Protein AF-A0A0C2ZL14-F1 (afdb_monomer_lite)

Secondary structure (DSSP, 8-state):
------HHHHHHHHHHHS--SHHHHHHHHHHHHHS-GGG--HHH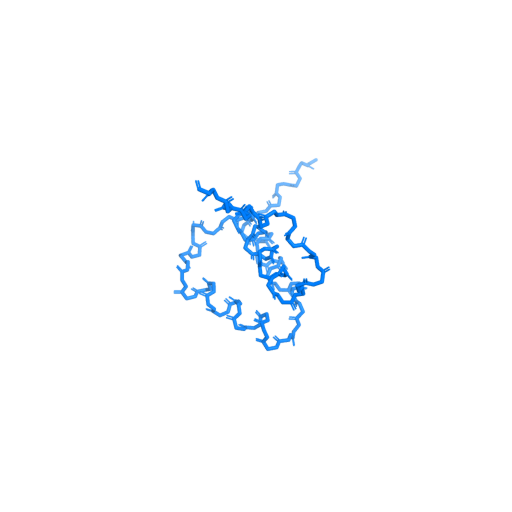HHHHHHHHHHHH-TTS--TT-------

Organism: NCBI:txid1036808

Foldseek 3Di:
DPPPDDQLNLLVVVLVPDDPDPLSVVVSVCPPVPDDSVPDGSVNSVVSVVVSVCVVDVPPPPPPPPPPPDD

Radius of gyration: 16.31 Å; chains: 1; bounding box: 28×44×41 Å

Sequence (71 aa):
MKFTIDSELLAFTLLNSLPKTAEWSTFTSALINSVDPAKLTFDDLETRIVAEAGRLNPSGTPESGLIAKGK

pLDDT: mean 77.47, std 15.93, range [42.84, 91.88]

Structure (mmCIF, N/CA/C/O backbone):
data_AF-A0A0C2ZL14-F1
#
_entry.id   AF-A0A0C2ZL14-F1
#
loop_
_atom_site.group_PDB
_atom_site.id
_atom_site.type_symbol
_atom_site.label_atom_id
_atom_site.label_alt_id
_atom_site.label_comp_id
_atom_site.label_asym_id
_atom_site.label_entity_id
_atom_site.label_seq_id
_atom_site.pdbx_PDB_ins_code
_atom_site.Cartn_x
_atom_site.Cartn_y
_atom_site.Cartn_z
_atom_site.occupancy
_atom_site.B_iso_or_equiv
_atom_site.auth_seq_id
_atom_site.auth_comp_id
_atom_site.auth_asym_id
_atom_site.auth_atom_id
_atom_site.pdbx_PDB_model_num
ATOM 1 N N . MET A 1 1 ? -11.074 4.800 -29.404 1.00 42.84 1 MET A N 1
ATOM 2 C CA . MET A 1 1 ? -10.083 5.543 -28.596 1.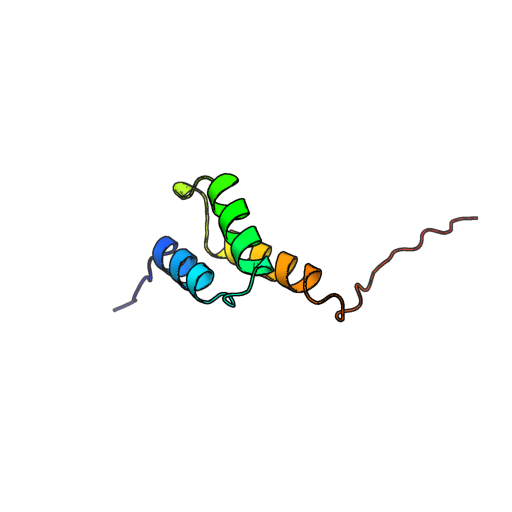00 42.84 1 MET A CA 1
ATOM 3 C C . MET A 1 1 ? -9.627 4.613 -27.484 1.00 42.84 1 MET A C 1
ATOM 5 O O . MET A 1 1 ? -10.487 4.093 -26.787 1.00 42.84 1 MET A O 1
ATOM 9 N N . LYS A 1 2 ? -8.328 4.302 -27.381 1.00 56.19 2 LYS A N 1
ATOM 10 C CA . LYS A 1 2 ? -7.809 3.482 -26.277 1.00 56.19 2 LYS A CA 1
ATOM 11 C C . LYS A 1 2 ? -7.545 4.437 -25.119 1.00 56.19 2 LYS A C 1
ATOM 13 O O . LYS A 1 2 ? -6.626 5.239 -25.213 1.00 56.19 2 LYS A O 1
ATOM 18 N N . PHE A 1 3 ? -8.401 4.411 -24.101 1.00 57.34 3 PHE A N 1
ATOM 19 C CA . PHE A 1 3 ? -8.165 5.148 -22.864 1.00 57.34 3 PHE A CA 1
ATOM 20 C C . PHE A 1 3 ? -6.943 4.524 -22.193 1.00 57.34 3 PHE A C 1
ATOM 22 O O . PHE A 1 3 ? -7.038 3.484 -21.549 1.00 57.34 3 PHE A O 1
ATOM 29 N N . THR A 1 4 ? -5.770 5.101 -22.424 1.00 70.06 4 THR A N 1
ATOM 30 C CA . THR A 1 4 ? -4.598 4.830 -21.598 1.00 70.06 4 THR A CA 1
ATOM 31 C C . THR A 1 4 ? -4.824 5.581 -20.300 1.00 70.06 4 THR A C 1
ATOM 33 O O . THR A 1 4 ? -4.636 6.794 -20.246 1.00 70.06 4 THR A O 1
ATOM 36 N N . ILE A 1 5 ? -5.352 4.874 -19.302 1.00 70.00 5 ILE A N 1
ATOM 37 C CA . ILE A 1 5 ? -5.479 5.412 -17.953 1.00 70.00 5 ILE A CA 1
ATOM 38 C C . ILE A 1 5 ? -4.061 5.586 -17.419 1.00 70.00 5 ILE A C 1
ATOM 40 O O . ILE A 1 5 ? -3.241 4.673 -17.518 1.00 70.00 5 ILE A O 1
ATOM 44 N N . ASP A 1 6 ? -3.781 6.781 -16.917 1.00 83.62 6 ASP A N 1
ATOM 45 C CA . ASP A 1 6 ? -2.494 7.116 -16.339 1.00 83.62 6 ASP A CA 1
ATOM 46 C C . ASP A 1 6 ? -2.199 6.206 -15.131 1.00 83.62 6 ASP A C 1
ATOM 48 O O . ASP A 1 6 ? -3.056 5.983 -14.270 1.00 83.62 6 ASP A O 1
ATOM 52 N N . SER A 1 7 ? -1.001 5.621 -15.101 1.00 78.38 7 SER A N 1
ATOM 53 C CA . SER A 1 7 ? -0.601 4.665 -14.065 1.00 78.38 7 SER A CA 1
ATOM 54 C C . SER A 1 7 ? -0.482 5.303 -12.680 1.00 78.38 7 SER A C 1
ATOM 56 O O . SER A 1 7 ? -0.735 4.626 -11.684 1.00 78.38 7 SER A O 1
ATOM 58 N N . GLU A 1 8 ? -0.145 6.592 -12.608 1.00 80.00 8 GLU A N 1
ATOM 59 C CA . GLU A 1 8 ? -0.105 7.355 -11.359 1.00 80.00 8 GLU A CA 1
ATOM 60 C C . GLU A 1 8 ? -1.530 7.586 -10.842 1.00 80.00 8 GLU A C 1
ATOM 62 O O . GLU A 1 8 ? -1.819 7.343 -9.669 1.00 80.00 8 GLU A O 1
ATOM 67 N N . LEU A 1 9 ? -2.463 7.937 -11.736 1.00 83.06 9 LEU A N 1
ATOM 68 C CA . LEU A 1 9 ? -3.881 8.090 -11.391 1.00 83.06 9 LEU A CA 1
ATOM 69 C C . LEU A 1 9 ? -4.503 6.778 -10.884 1.00 83.06 9 LEU A C 1
ATOM 71 O O . LEU A 1 9 ? -5.287 6.785 -9.930 1.00 83.06 9 LEU A O 1
ATOM 75 N N . LEU A 1 10 ? -4.148 5.649 -11.501 1.00 86.50 10 LEU A N 1
ATOM 76 C CA . LEU A 1 10 ? -4.551 4.312 -11.056 1.00 86.50 10 LEU A CA 1
ATOM 77 C C . LEU A 1 10 ? -4.006 3.993 -9.662 1.00 86.50 10 LEU A C 1
ATOM 79 O O . LEU A 1 10 ? -4.771 3.554 -8.802 1.00 86.50 10 LEU A O 1
ATOM 83 N N . ALA A 1 11 ? -2.719 4.253 -9.416 1.00 84.12 11 ALA A N 1
ATOM 84 C CA . ALA A 1 11 ? -2.102 4.026 -8.112 1.00 84.12 11 ALA A CA 1
ATOM 85 C C . ALA A 1 11 ? -2.744 4.904 -7.023 1.00 84.12 11 ALA A C 1
ATOM 87 O O . ALA A 1 11 ? -3.088 4.423 -5.942 1.00 84.12 11 ALA A O 1
ATOM 88 N N . PHE A 1 12 ? -3.003 6.176 -7.330 1.00 83.69 12 PHE A N 1
ATOM 89 C CA . PHE A 1 12 ? -3.691 7.084 -6.417 1.00 83.69 12 PHE A CA 1
ATOM 90 C C . PHE A 1 12 ? -5.121 6.622 -6.112 1.00 83.69 12 PHE A C 1
ATOM 92 O O . PHE A 1 12 ? -5.553 6.641 -4.956 1.00 83.69 12 PHE A O 1
ATOM 99 N N . THR A 1 13 ? -5.855 6.169 -7.131 1.00 87.19 13 THR A N 1
ATOM 100 C CA . THR A 1 13 ? -7.218 5.641 -6.964 1.00 87.19 13 THR A CA 1
ATOM 101 C C . THR A 1 13 ? -7.218 4.385 -6.094 1.00 87.19 13 THR A C 1
ATOM 103 O O . THR A 1 13 ? -8.053 4.269 -5.196 1.00 87.19 13 THR A O 1
ATOM 106 N N . LEU A 1 14 ? -6.256 3.480 -6.301 1.00 87.50 14 LEU A N 1
ATOM 107 C CA . LEU A 1 14 ? -6.113 2.260 -5.511 1.00 87.50 14 LEU A CA 1
ATOM 108 C C . LEU A 1 14 ? -5.824 2.578 -4.036 1.00 87.50 14 LEU A C 1
ATOM 110 O O . LEU A 1 14 ? -6.518 2.065 -3.161 1.00 87.50 14 LEU A O 1
ATOM 114 N N . LEU A 1 15 ? -4.898 3.498 -3.751 1.00 86.19 15 LEU A N 1
ATOM 115 C CA . LEU A 1 15 ? -4.617 3.957 -2.383 1.00 86.19 15 LEU A CA 1
ATOM 116 C C . LEU A 1 15 ? -5.850 4.545 -1.686 1.00 86.19 15 LEU A C 1
ATOM 118 O O . LEU A 1 15 ? -6.112 4.241 -0.525 1.00 86.19 15 LEU A O 1
ATOM 122 N N . ASN A 1 16 ? -6.635 5.363 -2.392 1.00 87.50 16 ASN A N 1
ATOM 123 C CA . ASN A 1 16 ? -7.834 5.991 -1.825 1.00 87.50 16 ASN A CA 1
ATOM 124 C C . ASN A 1 16 ? -9.022 5.027 -1.673 1.00 87.50 16 ASN A C 1
ATOM 126 O O . ASN A 1 16 ? -9.983 5.353 -0.975 1.00 87.50 16 ASN A O 1
ATOM 130 N N . SER A 1 17 ? -8.970 3.857 -2.314 1.00 89.38 17 SER A N 1
ATOM 131 C CA . SER A 1 17 ? -9.991 2.813 -2.187 1.00 89.38 17 SER A CA 1
ATOM 132 C C . SER A 1 17 ? -9.828 1.943 -0.935 1.00 89.38 17 SER A C 1
ATOM 134 O O . SER A 1 17 ? -10.750 1.207 -0.578 1.00 89.38 17 SER A O 1
ATOM 136 N N . LEU A 1 18 ? -8.681 2.041 -0.251 1.00 90.25 18 LEU A N 1
ATOM 137 C CA . LEU A 1 18 ? -8.394 1.264 0.950 1.00 90.25 18 LEU A CA 1
ATOM 138 C C . LEU A 1 18 ? -9.366 1.604 2.098 1.00 90.25 18 LEU A C 1
ATOM 140 O O . LEU A 1 18 ? -9.813 2.751 2.226 1.00 90.25 18 LEU A O 1
ATOM 144 N N . PRO A 1 19 ? -9.692 0.632 2.972 1.00 90.25 19 PRO A N 1
ATOM 145 C CA . PRO A 1 19 ? -10.539 0.885 4.131 1.00 90.25 19 PRO A CA 1
ATOM 146 C C . PRO A 1 19 ? -9.963 1.991 5.021 1.00 90.25 19 PRO A C 1
ATOM 148 O O . PRO A 1 19 ? -8.771 2.019 5.310 1.00 90.25 19 PRO A O 1
ATOM 151 N N . LYS A 1 20 ? -10.821 2.879 5.532 1.00 88.38 20 LYS A N 1
ATOM 152 C CA . LYS A 1 20 ? -10.421 3.977 6.433 1.00 88.38 20 LYS A CA 1
ATOM 153 C C . LYS A 1 20 ? -10.209 3.499 7.877 1.00 88.38 20 LYS A C 1
ATOM 155 O O . LYS A 1 20 ? -10.785 4.060 8.807 1.00 88.38 20 LYS A O 1
ATOM 160 N N . THR A 1 21 ? -9.431 2.435 8.065 1.00 91.44 21 THR A N 1
ATOM 161 C CA . THR A 1 21 ? -9.025 1.942 9.390 1.00 91.44 21 THR A CA 1
ATOM 162 C C . THR A 1 21 ? -7.655 2.499 9.777 1.00 91.44 21 THR A C 1
ATOM 164 O O . THR A 1 21 ? -6.911 3.010 8.936 1.00 91.44 21 THR A O 1
ATOM 167 N N . ALA A 1 22 ? -7.313 2.417 11.065 1.00 90.31 22 ALA A N 1
ATOM 168 C CA . ALA A 1 22 ? -6.016 2.879 11.558 1.00 90.31 22 ALA A CA 1
ATOM 169 C C . ALA A 1 22 ? -4.847 2.134 10.888 1.00 90.31 22 ALA A C 1
ATOM 171 O O . ALA A 1 22 ? -3.860 2.761 10.522 1.00 90.31 22 ALA A O 1
ATOM 172 N N . GLU A 1 23 ? -4.992 0.828 10.655 1.00 90.88 23 GLU A N 1
ATOM 173 C CA . GLU A 1 23 ? -3.972 -0.026 10.035 1.00 90.88 23 GLU A CA 1
ATOM 174 C C . GLU A 1 23 ? -3.639 0.421 8.605 1.00 90.88 23 GLU A C 1
ATOM 176 O O . GLU A 1 23 ? -2.480 0.685 8.286 1.00 90.88 23 GLU A O 1
ATOM 181 N N . TRP A 1 24 ? -4.659 0.611 7.762 1.00 91.88 24 TRP A N 1
ATOM 182 C CA . TRP A 1 24 ? -4.480 1.089 6.387 1.00 91.88 24 TRP A CA 1
ATOM 183 C C . TRP A 1 24 ? -3.991 2.539 6.317 1.00 91.88 24 TRP A C 1
ATOM 185 O O . TRP A 1 24 ? -3.234 2.895 5.411 1.00 91.88 24 TRP A O 1
ATOM 195 N N . SER A 1 25 ? -4.366 3.375 7.289 1.00 90.81 25 SER A N 1
ATOM 196 C CA . SER A 1 25 ? -3.843 4.741 7.419 1.00 90.81 25 SER A CA 1
ATOM 197 C C . SER A 1 25 ? -2.346 4.743 7.756 1.00 90.81 25 SER A C 1
ATOM 199 O O . SER A 1 25 ? -1.564 5.477 7.143 1.00 90.81 25 SER A O 1
ATOM 201 N N . THR A 1 26 ? -1.914 3.867 8.671 1.00 91.62 26 THR A N 1
ATOM 202 C CA . THR A 1 26 ? -0.496 3.656 8.990 1.00 91.62 26 THR A CA 1
ATOM 203 C C . THR A 1 26 ? 0.267 3.104 7.790 1.00 91.62 26 THR A C 1
ATOM 205 O O . THR A 1 26 ? 1.325 3.642 7.468 1.00 91.62 26 THR A O 1
ATOM 208 N N . PHE A 1 27 ? -0.275 2.105 7.086 1.00 90.88 27 PHE A N 1
ATOM 209 C CA . PHE A 1 27 ? 0.314 1.566 5.857 1.00 90.88 27 PHE A CA 1
ATOM 210 C C . PHE A 1 27 ? 0.508 2.654 4.796 1.00 90.88 27 PHE A C 1
ATOM 212 O O . PHE A 1 27 ? 1.610 2.829 4.282 1.00 90.88 27 PHE A O 1
ATOM 219 N N . THR A 1 28 ? -0.535 3.438 4.519 1.00 88.94 28 THR A N 1
ATOM 220 C CA . THR A 1 28 ? -0.488 4.516 3.520 1.00 88.94 28 THR A CA 1
ATOM 221 C C . THR A 1 28 ? 0.546 5.576 3.897 1.00 88.94 28 THR A C 1
ATOM 223 O O . THR A 1 28 ? 1.343 5.997 3.061 1.00 88.94 28 THR A O 1
ATOM 226 N N . SER A 1 29 ? 0.596 5.961 5.175 1.00 88.81 29 SER A N 1
ATOM 227 C CA . SER A 1 29 ? 1.582 6.923 5.685 1.00 88.81 29 SER A CA 1
ATOM 228 C C . SER A 1 29 ? 3.015 6.391 5.574 1.00 88.81 29 SER A C 1
ATOM 230 O O . SER A 1 29 ? 3.919 7.122 5.172 1.00 88.81 29 SER A O 1
ATOM 232 N N . ALA A 1 30 ? 3.228 5.112 5.893 1.00 89.12 30 ALA A N 1
ATOM 233 C CA . ALA A 1 30 ? 4.526 4.457 5.766 1.00 89.12 30 ALA A CA 1
ATOM 234 C C . ALA A 1 30 ? 4.962 4.343 4.301 1.00 89.12 30 ALA A C 1
ATOM 236 O O . ALA A 1 30 ? 6.130 4.572 3.991 1.00 89.12 30 ALA A O 1
ATOM 237 N N . LEU A 1 31 ? 4.028 4.044 3.396 1.00 86.94 31 LEU A N 1
ATOM 238 C CA . LEU A 1 31 ? 4.291 3.951 1.967 1.00 86.94 31 LEU A CA 1
ATOM 239 C C . LEU A 1 31 ? 4.753 5.296 1.394 1.00 86.94 31 LEU A C 1
ATOM 241 O O . LEU A 1 31 ? 5.802 5.349 0.757 1.00 86.94 31 LEU A O 1
ATOM 245 N N . ILE A 1 32 ? 4.014 6.373 1.679 1.00 84.44 32 ILE A N 1
ATOM 246 C CA . ILE A 1 32 ? 4.334 7.734 1.217 1.00 84.44 32 ILE A CA 1
ATOM 247 C C . ILE A 1 32 ? 5.686 8.200 1.769 1.00 84.44 32 ILE A C 1
ATOM 249 O O . ILE A 1 32 ? 6.434 8.885 1.079 1.00 84.44 32 ILE A O 1
ATOM 253 N N . ASN A 1 33 ? 6.017 7.824 3.007 1.00 85.62 33 ASN A N 1
ATOM 254 C CA . ASN A 1 33 ? 7.276 8.221 3.633 1.00 85.62 33 ASN A CA 1
ATOM 255 C C . ASN A 1 33 ? 8.476 7.353 3.206 1.00 85.62 33 ASN A C 1
ATOM 257 O O . ASN A 1 33 ? 9.623 7.759 3.373 1.00 85.62 33 ASN A O 1
ATOM 261 N N . SER A 1 34 ? 8.236 6.143 2.691 1.00 83.00 34 SER A N 1
ATOM 262 C CA . SER A 1 34 ? 9.288 5.181 2.344 1.00 83.00 34 SER A CA 1
ATOM 263 C C . SER A 1 34 ? 9.576 5.090 0.846 1.00 83.00 34 SER A C 1
ATOM 265 O O . SER A 1 34 ? 10.637 4.578 0.483 1.00 83.00 34 SER A O 1
ATOM 267 N N . VAL A 1 35 ? 8.649 5.502 -0.021 1.00 80.62 35 VAL A N 1
ATOM 268 C CA . VAL A 1 35 ? 8.783 5.365 -1.474 1.00 80.62 35 VAL A CA 1
ATOM 269 C C . VAL A 1 35 ? 8.721 6.724 -2.142 1.00 80.62 35 VAL A C 1
ATOM 271 O O . VAL A 1 35 ? 7.851 7.538 -1.852 1.00 80.62 35 VAL A O 1
ATOM 274 N N . ASP A 1 36 ? 9.640 6.938 -3.079 1.00 79.75 36 ASP A N 1
ATOM 275 C CA . ASP A 1 36 ? 9.579 8.085 -3.970 1.00 79.75 36 ASP A CA 1
ATOM 276 C C . ASP A 1 36 ? 8.342 7.961 -4.885 1.00 79.75 36 ASP A C 1
ATOM 278 O O . ASP A 1 36 ? 8.239 6.969 -5.617 1.00 79.75 36 ASP A O 1
ATOM 282 N N . PRO A 1 37 ? 7.407 8.930 -4.872 1.00 71.00 37 PRO A N 1
ATOM 283 C CA . PRO A 1 37 ? 6.164 8.843 -5.636 1.00 71.00 37 PRO A CA 1
ATOM 284 C C . PRO A 1 37 ? 6.396 8.631 -7.135 1.00 71.00 37 PRO A C 1
ATOM 286 O O . PRO A 1 37 ? 5.629 7.918 -7.772 1.00 71.00 37 PRO A O 1
ATOM 289 N N . ALA A 1 38 ? 7.492 9.168 -7.689 1.00 73.00 38 ALA A N 1
ATOM 290 C CA . ALA A 1 38 ? 7.814 9.046 -9.110 1.00 73.00 38 ALA A CA 1
ATOM 291 C C . ALA A 1 38 ? 8.312 7.643 -9.505 1.00 73.00 38 ALA A C 1
ATOM 293 O O . ALA A 1 38 ? 8.497 7.358 -10.689 1.00 73.00 38 ALA A O 1
ATOM 294 N N . LYS A 1 39 ? 8.546 6.758 -8.528 1.00 76.50 39 LYS A N 1
ATOM 295 C CA . LYS A 1 39 ? 8.947 5.358 -8.736 1.00 76.50 39 LYS A CA 1
ATOM 296 C C . LYS A 1 39 ? 7.863 4.357 -8.347 1.00 76.50 39 LYS A C 1
ATOM 298 O O . LYS A 1 39 ? 8.066 3.159 -8.541 1.00 76.50 39 LYS A O 1
ATOM 303 N N . LEU A 1 40 ? 6.742 4.819 -7.797 1.00 76.56 40 LEU A N 1
ATOM 304 C CA . LEU A 1 40 ? 5.654 3.952 -7.371 1.00 76.56 40 LEU A CA 1
ATOM 305 C C . LEU A 1 40 ? 4.797 3.577 -8.586 1.00 76.56 40 LEU A C 1
ATOM 307 O O . LEU A 1 40 ? 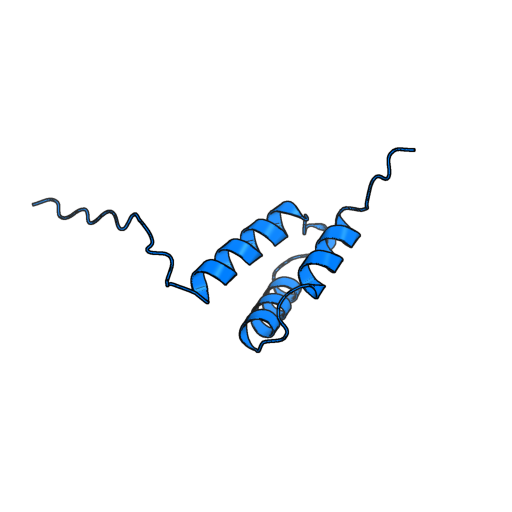4.067 4.403 -9.132 1.00 76.56 40 LEU A O 1
ATOM 311 N N . THR A 1 41 ? 4.882 2.324 -9.020 1.00 83.44 41 THR A N 1
ATOM 312 C CA . THR A 1 41 ? 4.005 1.794 -10.068 1.00 83.44 41 THR A CA 1
ATOM 313 C C . THR A 1 41 ? 2.747 1.185 -9.450 1.00 83.44 41 THR A C 1
ATOM 315 O O . THR A 1 41 ? 2.733 0.799 -8.281 1.00 83.44 41 THR A O 1
ATOM 318 N N . PHE A 1 42 ? 1.681 1.073 -10.246 1.00 85.50 42 PHE A N 1
ATOM 319 C CA . PHE A 1 42 ? 0.445 0.407 -9.822 1.00 85.50 42 PHE A CA 1
ATOM 320 C C . PHE A 1 42 ? 0.692 -1.033 -9.337 1.00 85.50 42 PHE A C 1
ATOM 322 O O . PHE A 1 42 ? 0.149 -1.435 -8.317 1.00 85.50 42 PHE A O 1
ATOM 329 N N . ASP A 1 43 ? 1.550 -1.774 -10.040 1.00 86.31 43 ASP A N 1
ATOM 330 C CA . ASP A 1 43 ? 1.894 -3.170 -9.738 1.00 86.31 43 ASP A CA 1
ATOM 331 C C . ASP A 1 43 ? 2.639 -3.321 -8.392 1.00 86.31 43 ASP A C 1
ATOM 333 O O . ASP A 1 43 ? 2.304 -4.184 -7.575 1.00 86.31 43 ASP A O 1
ATOM 337 N N . ASP A 1 44 ? 3.585 -2.415 -8.101 1.00 87.31 44 ASP A N 1
ATOM 338 C CA . ASP A 1 44 ? 4.287 -2.380 -6.807 1.00 87.31 44 ASP A CA 1
ATOM 339 C C . ASP A 1 44 ? 3.315 -2.066 -5.662 1.00 87.31 44 ASP A C 1
ATOM 341 O O . ASP A 1 44 ? 3.342 -2.704 -4.606 1.00 87.31 44 ASP A O 1
ATOM 345 N N . LEU A 1 45 ? 2.409 -1.112 -5.887 1.00 88.62 45 LEU A N 1
ATOM 346 C CA . LEU A 1 45 ? 1.395 -0.738 -4.912 1.00 88.62 45 LEU A CA 1
ATOM 347 C C . LEU A 1 45 ? 0.416 -1.891 -4.638 1.00 88.62 45 LEU A C 1
ATOM 349 O O . LEU A 1 45 ? 0.140 -2.185 -3.474 1.00 88.62 45 LEU A O 1
ATOM 353 N N . GLU A 1 46 ? -0.085 -2.553 -5.682 1.00 90.25 46 GLU A N 1
ATOM 354 C CA . GLU A 1 46 ? -0.979 -3.708 -5.563 1.00 90.25 46 GLU A CA 1
ATOM 355 C C . GLU A 1 46 ? -0.314 -4.835 -4.762 1.00 90.25 46 GLU A C 1
ATOM 357 O O . GLU A 1 46 ? -0.890 -5.325 -3.788 1.00 90.25 46 GLU A O 1
ATOM 362 N N . THR A 1 47 ? 0.940 -5.166 -5.085 1.00 91.12 47 THR A N 1
ATOM 363 C CA . THR A 1 47 ? 1.721 -6.190 -4.374 1.00 91.12 47 THR A CA 1
ATOM 364 C C . THR A 1 47 ? 1.838 -5.883 -2.879 1.00 91.12 47 THR A C 1
ATOM 366 O O . THR A 1 47 ? 1.639 -6.761 -2.034 1.00 91.12 47 THR A O 1
ATOM 369 N N . ARG A 1 48 ? 2.127 -4.627 -2.522 1.00 90.94 48 ARG A N 1
ATOM 370 C CA . ARG A 1 48 ? 2.249 -4.204 -1.118 1.00 90.94 48 ARG A CA 1
ATOM 371 C C . A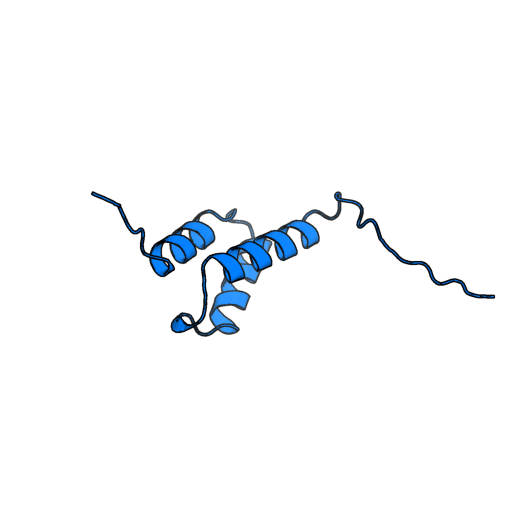RG A 1 48 ? 0.916 -4.222 -0.382 1.00 90.94 48 ARG A C 1
ATOM 373 O O . ARG A 1 48 ? 0.886 -4.619 0.780 1.00 90.94 48 ARG A O 1
ATOM 380 N N . ILE A 1 49 ? -0.172 -3.822 -1.040 1.00 91.25 49 ILE A N 1
ATOM 381 C CA . ILE A 1 49 ? -1.524 -3.875 -0.469 1.00 91.25 49 ILE A CA 1
ATOM 382 C C . ILE A 1 49 ? -1.918 -5.325 -0.180 1.00 91.25 49 ILE A C 1
ATOM 384 O O . ILE A 1 49 ? -2.419 -5.606 0.904 1.00 91.25 49 ILE A O 1
ATOM 388 N N . VAL A 1 50 ? -1.655 -6.258 -1.100 1.00 91.56 50 VAL A N 1
ATOM 389 C CA . VAL A 1 50 ? -1.931 -7.691 -0.889 1.00 91.56 50 VAL A CA 1
ATOM 390 C C . VAL A 1 50 ? -1.111 -8.243 0.278 1.00 91.56 50 VAL A C 1
ATOM 392 O O . VAL A 1 50 ? -1.651 -8.954 1.129 1.00 91.56 50 VAL A O 1
ATOM 395 N N . ALA A 1 51 ? 0.173 -7.882 0.362 1.00 90.94 51 ALA A N 1
ATOM 396 C CA . ALA A 1 51 ? 1.032 -8.287 1.470 1.00 90.94 51 ALA A CA 1
ATOM 397 C C . ALA A 1 51 ? 0.529 -7.747 2.821 1.00 90.94 51 ALA A C 1
ATOM 399 O O . ALA A 1 51 ? 0.473 -8.498 3.794 1.00 90.94 51 ALA A O 1
ATOM 400 N N . GLU A 1 52 ? 0.126 -6.474 2.888 1.00 90.94 52 GLU A N 1
ATOM 401 C CA . GLU A 1 52 ? -0.430 -5.885 4.110 1.00 90.94 52 GLU A CA 1
ATOM 402 C C . GLU A 1 52 ? -1.786 -6.505 4.463 1.00 90.94 52 GLU A C 1
ATOM 404 O O . GLU A 1 52 ? -1.994 -6.905 5.602 1.00 90.94 52 GLU A O 1
ATOM 409 N N . ALA A 1 53 ? -2.678 -6.707 3.491 1.00 90.00 53 ALA A N 1
ATOM 410 C CA . ALA A 1 53 ? -3.957 -7.382 3.714 1.00 90.00 53 ALA A CA 1
ATOM 411 C C . ALA A 1 53 ? -3.772 -8.787 4.316 1.00 90.00 53 ALA A C 1
ATOM 413 O O . ALA A 1 53 ? -4.506 -9.166 5.231 1.00 90.00 53 ALA A O 1
ATOM 414 N N . GLY A 1 54 ? -2.761 -9.534 3.855 1.00 90.12 54 GLY A N 1
ATOM 415 C CA . GLY A 1 54 ? -2.385 -10.828 4.430 1.00 90.12 54 GLY A CA 1
ATOM 416 C C . GLY A 1 54 ? -1.853 -10.736 5.866 1.00 90.12 54 GLY A C 1
ATOM 417 O O . GLY A 1 54 ? -2.083 -11.645 6.661 1.00 90.12 54 GLY A O 1
ATOM 418 N N . ARG A 1 55 ? -1.190 -9.630 6.233 1.00 88.81 55 ARG A N 1
ATOM 419 C CA . ARG A 1 55 ? -0.759 -9.362 7.618 1.00 88.81 55 ARG A CA 1
ATOM 420 C C . ARG A 1 55 ? -1.932 -9.010 8.531 1.00 88.81 55 ARG A C 1
ATOM 422 O O . ARG A 1 55 ? -1.963 -9.486 9.663 1.00 88.81 55 ARG A O 1
ATOM 429 N N . LEU A 1 56 ? -2.867 -8.184 8.056 1.00 86.94 56 LEU A N 1
ATOM 430 C CA . LEU A 1 56 ? -4.015 -7.713 8.843 1.00 86.94 56 LEU A CA 1
ATOM 431 C C . LEU A 1 56 ? -5.065 -8.810 9.058 1.00 86.94 56 LEU A C 1
ATOM 433 O O . LEU A 1 56 ? -5.715 -8.853 10.100 1.00 86.94 56 LEU A O 1
ATOM 437 N N . ASN A 1 57 ? -5.216 -9.724 8.097 1.00 81.12 57 ASN A N 1
ATOM 438 C CA . ASN A 1 57 ? -6.100 -10.877 8.219 1.00 81.12 57 ASN A CA 1
ATOM 439 C C . ASN A 1 57 ? -5.322 -12.194 8.045 1.00 81.12 57 ASN A C 1
ATOM 441 O O . ASN A 1 57 ? -5.360 -12.800 6.972 1.00 81.12 57 ASN A O 1
ATOM 445 N N . PRO A 1 58 ? -4.682 -12.704 9.111 1.00 66.31 58 PRO A N 1
ATOM 446 C CA . PRO A 1 58 ? -3.900 -13.938 9.058 1.00 66.31 58 PRO A CA 1
ATOM 447 C C . PRO A 1 58 ? -4.758 -15.213 8.943 1.00 66.31 58 PRO A C 1
ATOM 449 O O . PRO A 1 58 ? -4.226 -16.316 9.035 1.00 66.31 58 PRO A O 1
ATOM 452 N N . SER A 1 59 ? -6.085 -15.105 8.761 1.00 57.50 59 SER A N 1
ATOM 453 C CA . SER A 1 59 ? -6.958 -16.280 8.582 1.00 57.50 59 SER A CA 1
ATOM 454 C C . SER A 1 59 ? -6.717 -17.030 7.267 1.00 57.50 59 SER A C 1
ATOM 456 O O . SER A 1 59 ? -7.165 -18.167 7.125 1.00 57.50 59 SER A O 1
ATOM 458 N N . GLY A 1 60 ? -5.942 -16.456 6.344 1.00 54.97 60 GLY A N 1
ATOM 459 C CA . GLY A 1 60 ? -5.244 -17.230 5.328 1.00 54.97 60 GLY A CA 1
ATOM 460 C C . GLY A 1 60 ? -4.054 -17.931 5.968 1.00 54.97 60 GLY A C 1
ATOM 461 O O . GLY A 1 60 ? -3.020 -17.311 6.195 1.00 54.97 60 GLY A O 1
ATOM 462 N N . THR A 1 61 ? -4.202 -19.219 6.269 1.00 45.25 61 THR A N 1
ATOM 463 C CA . THR A 1 61 ? -3.069 -20.098 6.568 1.00 45.25 61 THR A CA 1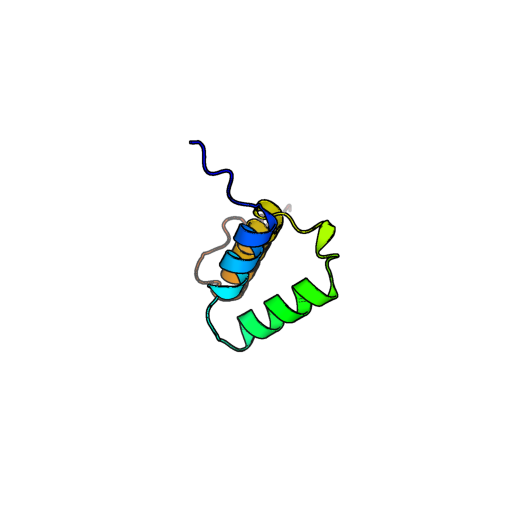
ATOM 464 C C . THR A 1 61 ? -1.934 -19.817 5.577 1.00 45.25 61 THR A C 1
ATOM 466 O O . THR A 1 61 ? -2.142 -19.982 4.376 1.00 45.25 61 THR A O 1
ATOM 469 N N . PRO A 1 62 ? -0.732 -19.426 6.029 1.00 51.19 62 PRO A N 1
ATOM 470 C CA . PRO A 1 62 ? 0.440 -19.535 5.189 1.00 51.19 62 PRO A CA 1
ATOM 471 C C . PRO A 1 62 ? 0.780 -21.027 5.111 1.00 51.19 62 PRO A C 1
ATOM 473 O O . 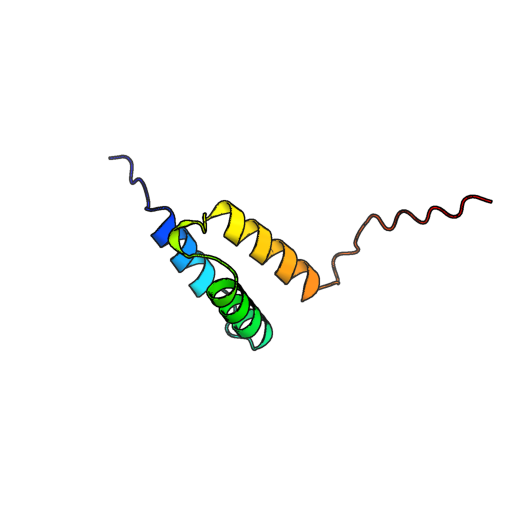PRO A 1 62 ? 1.522 -21.559 5.937 1.00 51.19 62 PRO A O 1
ATOM 476 N N . GLU A 1 63 ? 0.229 -21.739 4.129 1.00 52.34 63 GLU A N 1
ATOM 477 C CA . GLU A 1 63 ? 1.014 -22.814 3.527 1.00 52.34 63 GLU A CA 1
ATOM 478 C C . GLU A 1 63 ? 2.169 -22.078 2.821 1.00 52.34 63 GLU A C 1
ATOM 480 O O . GLU A 1 63 ? 1.994 -21.345 1.863 1.00 52.34 63 GLU A O 1
ATOM 485 N N . SER A 1 64 ? 3.372 -22.005 3.359 1.00 46.47 64 SER A N 1
ATOM 486 C CA . SER A 1 64 ? 4.187 -23.139 3.709 1.00 46.47 64 SER A CA 1
ATOM 487 C C . SER A 1 64 ? 5.212 -22.678 4.741 1.00 46.47 64 SER A C 1
ATOM 489 O O . SER A 1 64 ? 6.255 -22.106 4.420 1.00 46.47 64 SER A O 1
ATOM 491 N N . GLY A 1 65 ? 4.916 -22.938 6.012 1.00 47.25 65 GLY A N 1
ATOM 492 C CA . GLY A 1 65 ? 5.963 -23.155 6.994 1.00 47.25 65 GLY A CA 1
ATOM 493 C C . GLY A 1 65 ? 6.696 -24.439 6.621 1.00 47.25 65 GLY A C 1
ATOM 494 O O . GLY A 1 65 ? 6.299 -25.523 7.047 1.00 47.25 65 GLY A O 1
ATOM 495 N N . LEU A 1 66 ? 7.769 -24.333 5.832 1.00 47.47 66 LEU A N 1
ATOM 496 C CA . LEU A 1 66 ? 8.759 -25.402 5.741 1.00 47.47 66 LEU A CA 1
ATOM 497 C C . LEU A 1 66 ? 9.435 -25.532 7.109 1.00 47.47 66 LEU A C 1
ATOM 499 O O . LEU A 1 66 ? 10.466 -24.929 7.400 1.00 47.47 66 LEU A O 1
ATOM 503 N N . ILE A 1 67 ? 8.829 -26.350 7.964 1.00 51.41 67 ILE A N 1
ATOM 504 C CA . ILE A 1 67 ? 9.484 -26.984 9.098 1.00 51.41 67 ILE A CA 1
ATOM 505 C C . ILE A 1 67 ? 10.585 -27.910 8.569 1.00 51.41 67 ILE A C 1
ATOM 507 O O . ILE A 1 67 ? 10.396 -29.112 8.403 1.00 51.41 67 ILE A O 1
ATOM 511 N N . ALA A 1 68 ? 11.775 -27.375 8.314 1.00 47.78 68 ALA A N 1
ATOM 512 C CA . ALA A 1 68 ? 12.964 -28.203 8.158 1.00 47.78 68 ALA A CA 1
ATOM 513 C C . ALA A 1 68 ? 13.427 -28.677 9.546 1.00 47.78 68 ALA A C 1
ATOM 515 O O . ALA A 1 68 ? 14.403 -28.180 10.103 1.00 47.78 68 ALA A O 1
ATOM 516 N N . LYS A 1 69 ? 12.713 -29.649 10.128 1.00 48.09 69 LYS A N 1
ATOM 517 C CA . LYS A 1 69 ? 13.257 -30.483 11.206 1.00 48.09 69 LYS A CA 1
ATOM 518 C C . LYS A 1 69 ? 14.036 -31.629 10.563 1.00 48.09 69 LYS A C 1
ATOM 520 O O . LYS A 1 69 ? 13.516 -32.727 10.392 1.00 48.09 69 LYS A O 1
ATOM 525 N N . GLY A 1 70 ? 15.268 -31.329 10.161 1.00 50.53 70 GLY A N 1
ATOM 526 C CA . GLY A 1 70 ? 16.269 -32.326 9.787 1.00 50.53 70 GLY A CA 1
ATOM 527 C C . GLY A 1 70 ? 16.972 -32.829 11.043 1.00 50.53 70 GLY A C 1
ATOM 528 O O . GLY A 1 70 ? 17.449 -32.028 11.840 1.00 50.53 70 GLY A O 1
ATOM 529 N N . LYS A 1 71 ? 16.915 -34.142 11.232 1.00 44.31 71 LYS A N 1
ATOM 530 C CA . LYS A 1 71 ? 17.401 -34.912 12.377 1.00 44.31 71 LYS A CA 1
ATOM 531 C C . LYS A 1 71 ? 18.915 -35.099 12.337 1.00 44.31 71 LYS A C 1
ATOM 533 O O . LYS A 1 71 ? 19.443 -35.180 11.209 1.00 44.31 71 LYS A O 1
#